Protein AF-A0A7S1Q6B2-F1 (afdb_monomer_lite)

Radius of gyration: 13.86 Å; chains: 1; bounding box: 34×28×32 Å

Foldseek 3Di:
DVQLVVLLVDDDDCSVVSPLVSLVVLQVCLLVQVPNQQCLLSLLVCLLPPPSNVSSLNSLLSNLVNHPPFQPSCLVGVLVSLVVQCPDPRVSSVVSSVVSVVSNLVRCVPPPVVSSVVSD

pLDDT: mean 94.63, std 4.12, range [68.19, 98.31]

Secondary structure (DSSP, 8-state):
-HHHHHHHH--STTHHHHHHHHHHHHHHTTT-HHHHGGGHHHHHTTTT-TTTHHHHHHHHHHHHHH-SSTTHHIIIIIHHHHHHHHT-SSHHHHHHHHHHHHHHHHHHHHH-HHHHHHH-

Sequence (120 aa):
MDEI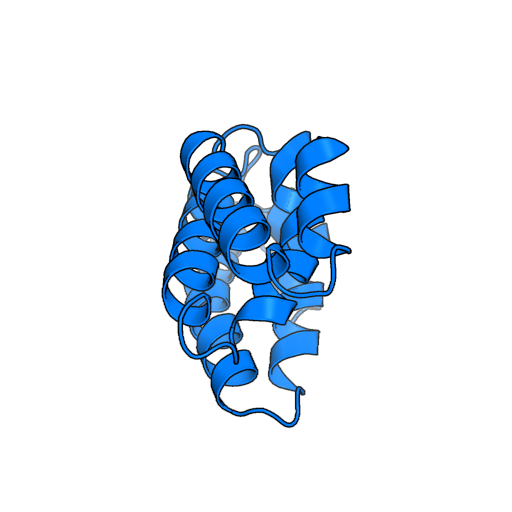DAAFAGSGKDAATAKFKAVEKLTKLAAATPFVLPRLEKLIGLFADSKLGAPAIKAACAIVDNVQPKGHGVAALAVPALLAGMEDKRWKVKAGCIEILVPCLKQMEDATPVQLAQCL

InterPro domains:
  IPR011989 Armadillo-like helical [G3DSA:1.25.10.10] (10-120)
  IPR016024 Armadillo-type fold [SSF48371] (18-116)

Organism: Alexandrium catenella (NCBI:txid2925)

Structure (mmCIF, N/CA/C/O backbone):
data_AF-A0A7S1Q6B2-F1
#
_entry.id   AF-A0A7S1Q6B2-F1
#
loop_
_atom_site.group_PDB
_atom_site.id
_atom_site.type_symbol
_atom_site.label_atom_id
_atom_site.label_alt_id
_atom_site.label_comp_id
_atom_site.label_asym_id
_atom_site.label_entity_id
_atom_site.label_seq_id
_atom_site.pdbx_PDB_ins_code
_atom_site.Cartn_x
_atom_site.Cartn_y
_atom_site.Cartn_z
_atom_site.occupancy
_atom_site.B_iso_or_equiv
_atom_site.auth_seq_id
_atom_site.auth_comp_id
_atom_site.auth_asym_id
_atom_site.auth_atom_id
_atom_site.pdbx_PDB_model_num
ATOM 1 N N . MET A 1 1 ? -4.792 15.793 -3.685 1.00 82.88 1 MET A N 1
ATOM 2 C CA . MET A 1 1 ? -4.418 14.670 -2.794 1.00 82.88 1 MET A CA 1
ATOM 3 C C . MET A 1 1 ? -4.377 15.107 -1.334 1.00 82.88 1 MET A C 1
ATOM 5 O O . MET A 1 1 ? -4.662 14.288 -0.473 1.00 82.88 1 MET A O 1
ATOM 9 N N . ASP A 1 2 ? -4.176 16.396 -1.069 1.00 86.69 2 ASP A N 1
ATOM 10 C CA . ASP A 1 2 ? -4.181 16.998 0.272 1.00 86.69 2 ASP A CA 1
ATOM 11 C C . ASP A 1 2 ? -5.442 16.695 1.093 1.00 86.69 2 ASP A C 1
ATOM 13 O O . ASP A 1 2 ? -5.342 16.412 2.278 1.00 86.69 2 ASP A O 1
ATOM 17 N N . GLU A 1 3 ? -6.623 16.642 0.467 1.00 89.19 3 GLU A N 1
ATOM 18 C CA . GLU A 1 3 ? -7.866 16.223 1.140 1.00 89.19 3 GLU A CA 1
ATOM 19 C C . GLU A 1 3 ? -7.800 14.792 1.695 1.00 89.19 3 GLU A C 1
ATOM 21 O O . GLU A 1 3 ? -8.289 14.519 2.789 1.00 89.19 3 GLU A O 1
ATOM 26 N N . ILE A 1 4 ? -7.211 13.866 0.929 1.00 90.12 4 ILE A N 1
ATOM 27 C CA . ILE A 1 4 ? -7.030 12.470 1.347 1.00 90.12 4 ILE A CA 1
ATOM 28 C C . ILE A 1 4 ? -6.048 12.450 2.512 1.00 90.12 4 ILE A C 1
ATOM 30 O O . ILE A 1 4 ? -6.320 11.845 3.545 1.00 90.12 4 ILE A O 1
ATOM 34 N N . ASP A 1 5 ? -4.933 13.161 2.372 1.00 92.00 5 ASP A N 1
ATOM 35 C CA . ASP A 1 5 ? -3.895 13.222 3.391 1.00 92.00 5 ASP A CA 1
ATOM 36 C C . ASP A 1 5 ? -4.421 13.832 4.705 1.00 92.00 5 ASP A C 1
ATOM 38 O O . ASP A 1 5 ? -4.162 13.281 5.778 1.00 92.00 5 ASP A O 1
ATOM 42 N N . ALA A 1 6 ? -5.242 14.880 4.619 1.00 93.00 6 ALA A N 1
ATOM 43 C CA . ALA A 1 6 ? -5.941 15.484 5.749 1.00 93.00 6 ALA A CA 1
ATOM 44 C C . ALA A 1 6 ? -6.958 14.523 6.385 1.00 93.00 6 ALA A C 1
ATOM 46 O O . ALA A 1 6 ? -7.026 14.426 7.609 1.00 93.00 6 ALA A O 1
ATOM 47 N N . ALA A 1 7 ? -7.710 13.759 5.585 1.00 94.06 7 ALA A N 1
ATOM 48 C CA . ALA A 1 7 ? -8.651 12.767 6.105 1.00 94.06 7 ALA A CA 1
ATOM 49 C C . ALA A 1 7 ? -7.947 11.666 6.919 1.00 94.06 7 ALA A C 1
ATOM 51 O O . ALA A 1 7 ? -8.441 11.273 7.977 1.00 94.06 7 ALA A O 1
ATOM 52 N N . PHE A 1 8 ? -6.777 11.194 6.472 1.00 92.56 8 PHE A N 1
ATOM 53 C CA . PHE A 1 8 ? -5.974 10.226 7.230 1.00 92.56 8 PHE A CA 1
ATOM 54 C C . PHE A 1 8 ? -5.408 10.811 8.532 1.00 92.56 8 PHE A C 1
ATOM 56 O O . PHE A 1 8 ? -5.369 10.098 9.538 1.00 92.56 8 PHE A O 1
ATOM 63 N N . ALA A 1 9 ? -5.020 12.090 8.532 1.00 92.19 9 ALA A N 1
ATOM 64 C CA . ALA A 1 9 ? -4.536 12.800 9.719 1.00 92.19 9 ALA A CA 1
ATOM 65 C C . ALA A 1 9 ? -5.658 13.187 10.704 1.00 92.19 9 ALA A C 1
ATOM 67 O O . ALA A 1 9 ? -5.394 13.427 11.882 1.00 92.19 9 ALA A O 1
ATOM 68 N N . GLY A 1 10 ? -6.906 13.236 10.234 1.00 89.38 10 GLY A N 1
ATOM 69 C CA . GLY A 1 10 ? -8.064 13.632 11.024 1.00 89.38 10 GLY A CA 1
ATOM 70 C C . GLY A 1 10 ? -8.318 12.739 12.242 1.00 89.38 10 GLY A C 1
ATOM 71 O O . GLY A 1 10 ? -8.157 11.511 12.208 1.00 89.38 10 GLY A O 1
ATOM 72 N N . SER A 1 11 ? -8.779 13.374 13.318 1.00 88.50 11 SER A N 1
ATOM 73 C CA . SER A 1 11 ? -9.198 12.753 14.575 1.00 88.50 11 SER A CA 1
ATOM 74 C C . SER A 1 11 ? -10.581 13.273 14.999 1.00 88.50 11 SER A C 1
ATOM 76 O O . SER A 1 11 ? -11.101 14.232 14.430 1.00 88.50 11 SER A O 1
ATOM 78 N N . GLY A 1 12 ? -11.220 12.605 15.964 1.00 87.69 12 GLY A N 1
ATOM 79 C CA . GLY A 1 12 ? -12.547 12.982 16.462 1.00 87.69 12 GLY A CA 1
ATOM 80 C C . GLY A 1 12 ? -13.712 12.225 15.815 1.00 87.69 12 GLY A C 1
ATOM 81 O O . GLY A 1 12 ? -13.529 11.200 15.157 1.00 87.69 12 GLY A O 1
ATOM 82 N N . LYS A 1 13 ? -14.934 12.720 16.053 1.00 84.69 13 LYS A N 1
ATOM 83 C CA . LYS A 1 13 ? -16.195 12.004 15.782 1.00 84.69 13 LYS A CA 1
ATOM 84 C C . LYS A 1 13 ? -16.389 11.638 14.304 1.00 84.69 13 LYS A C 1
ATOM 86 O O . LYS A 1 13 ? -16.867 10.546 14.012 1.00 84.69 13 LYS A O 1
ATOM 91 N N . ASP A 1 14 ? -15.956 12.506 13.392 1.00 90.38 14 ASP A N 1
ATOM 92 C CA . ASP A 1 14 ? -16.167 12.338 11.946 1.00 90.38 14 ASP A CA 1
ATOM 93 C C . ASP A 1 14 ? -14.969 11.711 11.212 1.00 90.38 14 ASP A C 1
ATOM 95 O O . ASP A 1 14 ? -15.034 11.445 10.007 1.00 90.38 14 ASP A O 1
ATOM 99 N N . ALA A 1 15 ? -13.878 11.417 11.929 1.00 91.56 15 ALA A N 1
ATOM 100 C CA . ALA A 1 15 ? -12.637 10.929 11.332 1.00 91.56 15 ALA A CA 1
ATOM 101 C C . ALA A 1 15 ? -12.804 9.571 10.635 1.00 91.56 15 ALA A C 1
ATOM 103 O O . ALA A 1 15 ? -12.247 9.357 9.561 1.00 91.56 15 ALA A O 1
ATOM 104 N N . ALA A 1 16 ? -13.596 8.659 11.206 1.00 91.06 16 ALA A N 1
ATOM 105 C CA . ALA A 1 16 ? -13.836 7.346 10.605 1.00 91.06 16 ALA A CA 1
ATOM 106 C C . ALA A 1 16 ? -14.538 7.463 9.240 1.00 91.06 16 ALA A C 1
ATOM 108 O O . ALA A 1 16 ? -14.132 6.821 8.272 1.00 91.06 16 ALA A O 1
ATOM 109 N N . THR A 1 17 ? -15.545 8.333 9.141 1.00 94.38 17 THR A N 1
ATOM 110 C CA . THR A 1 17 ? -16.279 8.595 7.896 1.00 94.38 17 THR A CA 1
ATOM 111 C C . THR A 1 17 ? -15.386 9.266 6.853 1.00 94.38 17 THR A C 1
ATOM 113 O O . THR A 1 17 ? -15.430 8.902 5.677 1.00 94.38 17 THR A O 1
ATOM 116 N N . ALA A 1 18 ? -14.549 10.222 7.267 1.00 95.75 18 ALA A N 1
ATOM 117 C CA . ALA A 1 18 ? -13.594 10.875 6.374 1.00 95.75 18 ALA A CA 1
ATOM 118 C C . ALA A 1 18 ? -12.566 9.877 5.815 1.00 95.75 18 ALA A C 1
ATOM 120 O O .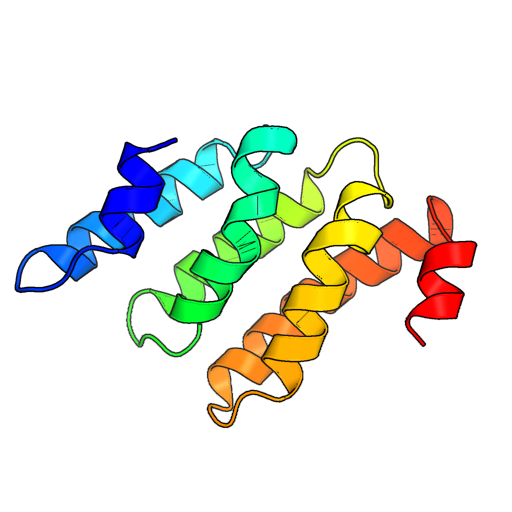 ALA A 1 18 ? -12.347 9.834 4.603 1.00 95.75 18 ALA A O 1
ATOM 121 N N . LYS A 1 19 ? -11.999 9.017 6.673 1.00 96.56 19 LYS A N 1
ATOM 122 C CA . LYS A 1 19 ? -11.065 7.953 6.271 1.00 96.56 19 LYS A CA 1
ATOM 123 C C . LYS A 1 19 ? -11.719 6.945 5.334 1.00 96.56 19 LYS A C 1
ATOM 125 O O . LYS A 1 19 ? -11.110 6.584 4.335 1.00 96.56 19 LYS A O 1
ATOM 130 N N . PHE A 1 20 ? -12.965 6.550 5.592 1.00 96.44 20 PHE A N 1
ATOM 131 C CA . PHE A 1 20 ? -13.711 5.670 4.691 1.00 96.44 20 PHE A CA 1
ATOM 132 C C . PHE A 1 20 ? -13.820 6.264 3.279 1.00 96.44 20 PHE A C 1
ATOM 134 O O . PHE A 1 20 ? -13.407 5.632 2.308 1.00 96.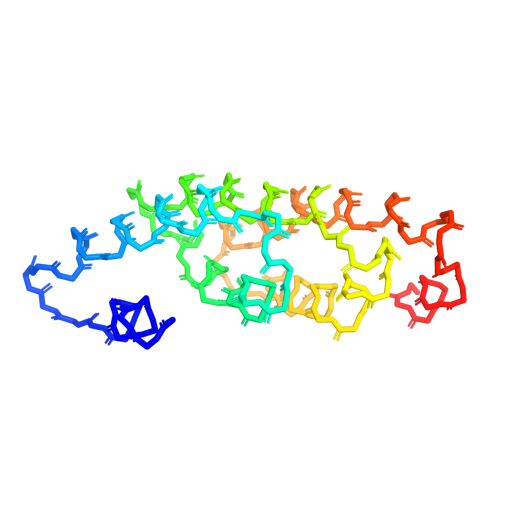44 20 PHE A O 1
ATOM 141 N N . LYS A 1 21 ? -14.275 7.521 3.163 1.00 96.81 21 LYS A N 1
ATOM 142 C CA . LYS A 1 21 ? -14.375 8.222 1.870 1.00 96.81 21 LYS A CA 1
ATOM 143 C C . LYS A 1 21 ? -13.017 8.358 1.177 1.00 96.81 21 LYS A C 1
ATOM 145 O O . LYS A 1 21 ? -12.926 8.238 -0.044 1.00 96.81 21 LYS A O 1
ATOM 150 N N . ALA A 1 22 ? -11.958 8.606 1.947 1.00 97.19 22 ALA A N 1
ATOM 151 C CA . ALA A 1 22 ? -10.596 8.686 1.433 1.00 97.19 22 ALA A CA 1
ATOM 152 C C . ALA A 1 22 ? -10.117 7.338 0.864 1.00 97.19 22 ALA A C 1
ATOM 154 O O . ALA A 1 22 ? -9.576 7.309 -0.241 1.00 97.19 22 ALA A O 1
ATOM 155 N N . VAL A 1 23 ? -10.379 6.227 1.561 1.00 97.81 23 VAL A N 1
ATOM 156 C CA . VAL A 1 23 ? -10.081 4.862 1.091 1.00 97.81 23 VAL A CA 1
ATOM 157 C C . VAL A 1 23 ? -10.855 4.536 -0.191 1.00 97.81 23 VAL A C 1
ATOM 159 O O . VAL A 1 23 ? -10.271 4.037 -1.155 1.00 97.81 23 VAL A O 1
ATOM 162 N N . GLU A 1 24 ? -12.144 4.879 -0.266 1.00 97.44 24 GLU A N 1
ATOM 163 C CA . GLU A 1 24 ? -12.933 4.698 -1.493 1.00 97.44 24 GLU A CA 1
ATOM 164 C C . GLU A 1 24 ? -12.375 5.514 -2.666 1.00 97.44 24 GLU A C 1
ATOM 166 O O . GLU A 1 24 ? -12.280 5.013 -3.789 1.00 97.44 24 GLU A O 1
ATOM 171 N N . LYS A 1 25 ? -11.976 6.767 -2.418 1.00 97.19 25 LYS A N 1
ATOM 172 C CA . LYS A 1 25 ? -11.375 7.643 -3.435 1.00 97.19 25 LYS A CA 1
ATOM 173 C C . LYS A 1 25 ? -10.036 7.087 -3.924 1.00 97.19 25 LYS A C 1
ATOM 175 O O . LYS A 1 25 ? -9.819 7.056 -5.132 1.00 97.19 25 LYS A O 1
ATOM 180 N N . LEU A 1 26 ? -9.180 6.597 -3.022 1.00 96.94 26 LEU A N 1
ATOM 181 C CA . LEU A 1 26 ? -7.927 5.921 -3.384 1.00 96.94 26 LEU A CA 1
ATOM 182 C C . LEU A 1 26 ? -8.179 4.679 -4.241 1.00 96.94 26 LEU A C 1
ATOM 184 O O . LEU A 1 26 ? -7.518 4.505 -5.257 1.00 96.94 26 LEU A O 1
ATOM 188 N N . THR A 1 27 ? -9.179 3.870 -3.887 1.00 97.19 27 THR A N 1
ATOM 189 C CA . THR A 1 27 ? -9.548 2.672 -4.660 1.00 97.19 27 THR A CA 1
ATOM 190 C C . THR A 1 27 ? -9.975 3.034 -6.085 1.00 97.19 27 THR A C 1
ATOM 192 O O . THR A 1 27 ? -9.515 2.423 -7.044 1.00 97.19 27 THR A O 1
ATOM 195 N N . LYS A 1 28 ? -10.820 4.062 -6.252 1.00 97.25 28 LYS A N 1
ATOM 196 C CA . LYS A 1 28 ? -11.267 4.529 -7.581 1.00 97.25 28 LYS A CA 1
ATOM 197 C C . LYS A 1 28 ? -10.126 5.092 -8.430 1.00 97.25 28 LYS A C 1
ATOM 199 O O . LYS A 1 28 ? -10.201 5.057 -9.652 1.00 97.25 28 LYS A O 1
ATOM 204 N N . LEU A 1 29 ? -9.090 5.621 -7.784 1.00 96.62 29 LEU A N 1
ATOM 205 C CA . LEU A 1 29 ? -7.922 6.219 -8.426 1.00 96.62 29 LEU A CA 1
ATOM 206 C C . LEU A 1 29 ? -6.713 5.276 -8.443 1.00 96.62 29 LEU A C 1
ATOM 208 O O . LEU A 1 29 ? -5.601 5.746 -8.661 1.00 96.62 29 LEU A O 1
ATOM 212 N N . ALA A 1 30 ? -6.900 3.971 -8.229 1.00 96.44 30 ALA A N 1
ATOM 213 C CA . ALA A 1 30 ? -5.808 3.017 -8.031 1.00 96.44 30 ALA A CA 1
ATOM 214 C C . ALA A 1 30 ? -4.744 3.021 -9.148 1.00 96.44 30 ALA A C 1
ATOM 216 O O . ALA A 1 30 ? -3.568 2.812 -8.872 1.00 96.44 30 ALA A O 1
ATOM 217 N N . ALA A 1 31 ? -5.130 3.328 -10.391 1.00 95.50 31 ALA A N 1
ATOM 218 C CA . ALA A 1 31 ? -4.210 3.421 -11.527 1.00 95.50 31 ALA A CA 1
ATOM 219 C C . ALA A 1 31 ? -3.387 4.721 -11.589 1.00 95.50 31 ALA A C 1
ATOM 221 O O . ALA A 1 31 ? -2.418 4.810 -12.343 1.00 95.50 31 ALA A O 1
ATOM 222 N N . ALA A 1 32 ? -3.718 5.733 -10.783 1.00 96.12 32 ALA A N 1
ATOM 223 C CA . ALA A 1 32 ? -2.993 6.998 -10.709 1.00 96.12 32 ALA A CA 1
ATOM 224 C C . ALA A 1 32 ? -1.717 6.861 -9.852 1.00 96.12 32 ALA A C 1
ATOM 226 O O . ALA A 1 32 ? -1.538 7.568 -8.856 1.00 96.12 32 ALA A O 1
ATOM 227 N N . THR A 1 33 ? -0.836 5.937 -10.256 1.00 94.94 33 THR A N 1
ATOM 228 C CA . THR A 1 33 ? 0.376 5.479 -9.550 1.00 94.94 33 THR A CA 1
ATOM 229 C C . THR A 1 33 ? 1.125 6.574 -8.781 1.00 94.94 33 THR A C 1
ATOM 231 O O . THR A 1 33 ? 1.251 6.428 -7.564 1.00 94.94 33 THR A O 1
ATOM 234 N N . PRO A 1 34 ? 1.580 7.686 -9.404 1.00 93.69 34 PRO A N 1
ATOM 235 C CA . PRO A 1 34 ? 2.392 8.687 -8.701 1.00 93.69 34 PRO A CA 1
ATOM 236 C C . PRO A 1 34 ? 1.658 9.346 -7.526 1.00 93.69 34 PRO A C 1
ATOM 238 O O . PRO A 1 34 ? 2.284 9.840 -6.591 1.00 93.69 34 PRO A O 1
ATOM 241 N N . PHE A 1 35 ? 0.327 9.342 -7.545 1.00 94.12 35 PHE A N 1
ATOM 242 C CA . PHE A 1 35 ? -0.481 9.971 -6.515 1.00 94.12 35 PHE A CA 1
ATOM 243 C C . PHE A 1 35 ? -0.964 8.984 -5.457 1.00 94.12 35 PHE A C 1
ATOM 245 O O . PHE A 1 35 ? -1.089 9.372 -4.299 1.00 94.12 35 PHE A O 1
ATOM 252 N N . VAL A 1 36 ? -1.232 7.730 -5.813 1.00 96.12 36 VAL A N 1
ATOM 253 C CA . VAL A 1 36 ? -1.819 6.747 -4.887 1.00 96.12 36 VAL A CA 1
ATOM 254 C C . VAL A 1 36 ? -0.788 5.862 -4.195 1.00 96.12 36 VAL A C 1
ATOM 256 O O . VAL A 1 36 ? -0.940 5.592 -3.006 1.00 96.12 36 VAL A O 1
ATOM 259 N N . LEU A 1 37 ? 0.294 5.483 -4.878 1.00 96.25 37 LEU A N 1
ATOM 260 C CA . LEU A 1 37 ? 1.308 4.581 -4.331 1.00 96.25 37 LEU A CA 1
ATOM 261 C C . LEU A 1 37 ? 1.998 5.132 -3.064 1.00 96.25 37 LEU A C 1
ATOM 263 O O . LEU A 1 37 ? 2.085 4.390 -2.087 1.00 96.25 37 LEU A O 1
ATOM 267 N N . PRO A 1 38 ? 2.373 6.428 -2.975 1.00 95.38 38 PRO A N 1
ATOM 268 C CA . PRO A 1 38 ? 2.945 6.985 -1.743 1.00 95.38 38 PRO A CA 1
ATOM 269 C C . PRO A 1 38 ? 1.992 6.988 -0.535 1.00 95.38 38 PRO A C 1
ATOM 271 O O . PRO A 1 38 ? 2.422 7.241 0.585 1.00 95.38 38 PRO A O 1
ATOM 274 N N . ARG A 1 39 ? 0.685 6.748 -0.729 1.00 95.94 39 ARG A N 1
ATOM 275 C CA . ARG A 1 39 ? -0.292 6.653 0.372 1.00 95.94 39 ARG A CA 1
ATOM 276 C C . ARG A 1 39 ? -0.449 5.230 0.913 1.00 95.94 39 ARG A C 1
ATOM 278 O O . ARG A 1 39 ? -1.243 5.038 1.833 1.00 95.94 39 ARG A O 1
ATOM 285 N N . LEU A 1 40 ? 0.302 4.250 0.403 1.00 96.69 40 LEU A N 1
ATOM 286 C CA . LEU A 1 40 ? 0.224 2.867 0.875 1.00 96.69 40 LEU A CA 1
ATOM 287 C C . LEU A 1 40 ? 0.478 2.754 2.387 1.00 96.69 40 LEU A C 1
ATOM 289 O O . LEU A 1 40 ? -0.298 2.106 3.080 1.00 96.69 40 LEU A O 1
ATOM 293 N N . GLU A 1 41 ? 1.474 3.458 2.927 1.00 95.81 41 GLU A N 1
ATOM 294 C CA . GLU A 1 41 ? 1.755 3.473 4.374 1.00 95.81 41 GLU A CA 1
ATOM 295 C C . GLU A 1 41 ? 0.558 3.948 5.211 1.00 95.81 41 GLU A C 1
ATOM 297 O O . GLU A 1 41 ? 0.271 3.413 6.284 1.00 95.81 41 GLU A O 1
ATOM 302 N N . LYS A 1 42 ? -0.206 4.918 4.695 1.00 96.06 42 LYS A N 1
ATOM 303 C CA . LYS A 1 42 ? -1.414 5.420 5.365 1.00 96.06 42 LYS A CA 1
ATOM 304 C C . LYS A 1 42 ? -2.521 4.368 5.382 1.00 96.06 42 LYS A C 1
ATOM 306 O O . LYS A 1 42 ? -3.249 4.279 6.369 1.00 96.06 42 LYS A O 1
ATOM 311 N N . LEU A 1 43 ? -2.632 3.565 4.320 1.00 97.81 43 LEU A N 1
ATOM 312 C CA . LEU A 1 43 ? -3.548 2.423 4.268 1.00 97.81 43 LEU A CA 1
ATOM 313 C C . LEU A 1 43 ? -3.125 1.331 5.253 1.00 97.81 43 LEU A C 1
ATOM 315 O O . LEU A 1 43 ? -3.977 0.860 6.004 1.00 97.81 43 LEU A O 1
ATOM 319 N N . ILE A 1 44 ? -1.829 1.003 5.319 1.00 97.81 44 ILE A N 1
ATOM 320 C CA . ILE A 1 44 ? -1.274 0.027 6.275 1.00 97.81 44 ILE A CA 1
ATOM 321 C C . ILE A 1 44 ? -1.649 0.406 7.713 1.00 97.81 44 ILE A C 1
ATOM 323 O O . ILE A 1 44 ? -2.100 -0.439 8.490 1.00 97.81 44 ILE A O 1
ATOM 327 N N . GLY A 1 45 ? -1.572 1.697 8.054 1.00 96.25 45 GLY A N 1
ATOM 328 C CA . GLY A 1 45 ? -1.989 2.212 9.360 1.00 96.25 45 GLY A CA 1
ATOM 329 C C . GLY A 1 45 ? -3.444 1.897 9.746 1.00 96.25 45 GLY A C 1
ATOM 330 O O . GLY A 1 45 ? -3.761 1.866 10.938 1.00 96.25 45 GLY A O 1
ATOM 331 N N . LEU A 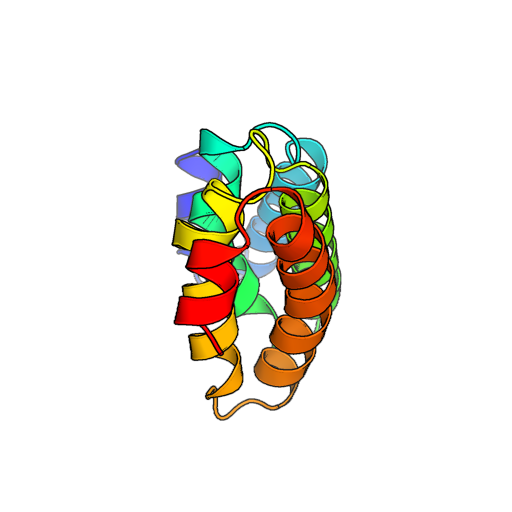1 46 ? -4.320 1.621 8.771 1.00 97.00 46 LEU A N 1
ATOM 332 C CA . LEU A 1 46 ? -5.725 1.266 8.985 1.00 97.00 46 LEU A CA 1
ATOM 333 C C . LEU A 1 46 ? -5.994 -0.242 9.049 1.00 97.00 46 LEU A C 1
ATOM 335 O O . LEU A 1 46 ? -7.106 -0.619 9.401 1.00 97.00 46 LEU A O 1
ATOM 339 N N . PHE A 1 47 ? -5.035 -1.124 8.758 1.00 97.88 47 PHE A N 1
ATOM 340 C CA . PHE A 1 47 ? -5.307 -2.570 8.649 1.00 97.88 47 PHE A CA 1
ATOM 341 C C . PHE A 1 47 ? -5.803 -3.209 9.952 1.00 97.88 47 PHE A C 1
ATOM 343 O O . PHE A 1 47 ? -6.566 -4.173 9.931 1.00 97.88 47 PHE A O 1
ATOM 350 N N . ALA A 1 48 ? -5.418 -2.653 11.103 1.00 97.00 48 ALA A N 1
ATOM 351 C CA . ALA A 1 48 ? -5.924 -3.100 12.400 1.00 97.00 48 ALA A CA 1
ATOM 352 C C . ALA A 1 48 ? -7.323 -2.568 12.751 1.00 97.00 48 ALA A C 1
ATOM 354 O O . ALA A 1 48 ? -7.929 -3.060 13.708 1.00 97.00 48 ALA A O 1
ATOM 355 N N . ASP A 1 49 ? -7.832 -1.579 12.015 1.00 95.88 49 ASP A N 1
ATOM 356 C CA . ASP A 1 49 ? -9.135 -0.978 12.273 1.00 95.88 49 ASP A CA 1
ATOM 357 C C . ASP A 1 49 ? -10.262 -1.980 11.990 1.00 95.88 49 ASP A C 1
ATOM 359 O O . ASP A 1 49 ? -10.264 -2.691 10.983 1.00 95.88 49 ASP A O 1
ATOM 363 N N . SER A 1 50 ? -11.243 -2.049 12.890 1.00 93.31 50 SER A N 1
ATOM 364 C CA . SER A 1 50 ? -12.331 -3.026 12.806 1.00 93.31 50 SER A CA 1
ATOM 365 C C . SER A 1 50 ? -13.309 -2.770 11.660 1.00 93.31 50 SER A C 1
ATOM 367 O O . SER A 1 50 ? -13.976 -3.709 11.232 1.00 93.31 50 SER A O 1
ATOM 369 N N . LYS A 1 51 ? -13.406 -1.534 11.159 1.00 93.44 51 LYS A N 1
ATOM 370 C CA . LYS A 1 51 ? -14.323 -1.142 10.077 1.00 93.44 51 LYS A CA 1
ATOM 371 C C . LYS A 1 51 ? -13.582 -0.797 8.790 1.00 93.44 51 LYS A C 1
ATOM 373 O O . LYS A 1 51 ? -14.097 -1.046 7.705 1.00 93.44 51 LYS A O 1
ATOM 378 N N . LEU A 1 52 ? -12.390 -0.218 8.911 1.00 96.25 52 LEU A N 1
ATOM 379 C CA . LEU A 1 52 ? -11.594 0.274 7.790 1.00 96.25 52 LEU A CA 1
ATOM 380 C C . LEU A 1 52 ? -10.521 -0.709 7.325 1.00 96.25 52 LEU A C 1
ATOM 382 O O . LEU A 1 52 ? -10.037 -0.542 6.210 1.00 96.25 52 LEU A O 1
ATOM 386 N N . GLY A 1 53 ? -10.184 -1.739 8.110 1.00 97.00 53 GLY A N 1
ATOM 387 C CA . GLY A 1 53 ? -9.105 -2.671 7.777 1.00 97.00 53 GLY A CA 1
ATOM 388 C C . GLY A 1 53 ? -9.300 -3.364 6.430 1.00 97.00 53 GLY A C 1
ATOM 389 O O . GLY A 1 53 ? -8.487 -3.188 5.526 1.00 97.00 53 GLY A O 1
ATOM 390 N N . ALA A 1 54 ? -10.410 -4.084 6.250 1.00 97.06 54 ALA A N 1
ATOM 391 C CA . ALA A 1 54 ? -10.691 -4.778 4.990 1.00 97.06 54 ALA A CA 1
ATOM 392 C C . ALA A 1 54 ? -10.827 -3.823 3.779 1.00 97.06 54 ALA A C 1
ATOM 394 O O . ALA A 1 54 ? -10.213 -4.096 2.746 1.00 97.06 54 ALA A O 1
ATOM 395 N N . PRO A 1 55 ? -11.545 -2.680 3.871 1.00 98.00 55 PRO A N 1
ATOM 396 C CA . PRO A 1 55 ? -11.538 -1.675 2.807 1.00 98.00 55 PRO A CA 1
ATOM 397 C C . PRO A 1 55 ? -10.139 -1.149 2.459 1.00 98.00 55 PRO A C 1
ATOM 399 O O . PRO A 1 55 ? -9.832 -0.978 1.281 1.00 98.00 55 PRO A O 1
ATOM 402 N N . ALA A 1 56 ? -9.286 -0.904 3.458 1.00 98.12 56 ALA A N 1
ATOM 403 C CA . ALA A 1 56 ? -7.940 -0.385 3.245 1.00 98.12 56 ALA A CA 1
ATOM 404 C C . ALA A 1 56 ? -7.022 -1.413 2.570 1.00 98.12 56 ALA A C 1
ATOM 406 O O . ALA A 1 56 ? -6.289 -1.043 1.654 1.00 98.12 56 ALA A O 1
ATOM 407 N N . ILE A 1 57 ? -7.101 -2.690 2.963 1.00 98.19 57 ILE A N 1
ATOM 408 C CA . ILE A 1 57 ? -6.363 -3.784 2.310 1.00 98.19 57 ILE A CA 1
ATOM 409 C C . ILE A 1 57 ? -6.802 -3.905 0.849 1.00 98.19 57 ILE A C 1
ATOM 411 O O . ILE A 1 57 ? -5.968 -3.894 -0.051 1.00 98.19 57 ILE A O 1
ATOM 415 N N . LYS A 1 58 ? -8.115 -3.896 0.583 1.00 97.69 58 LYS A N 1
ATOM 416 C CA . LYS A 1 58 ? -8.645 -3.941 -0.787 1.00 97.69 58 LYS A CA 1
ATOM 417 C C . LYS A 1 58 ? -8.158 -2.766 -1.643 1.00 97.69 58 LYS A C 1
ATOM 419 O O . LYS A 1 58 ? -7.805 -2.962 -2.805 1.00 97.69 58 LYS A O 1
ATOM 424 N N . ALA A 1 59 ? -8.130 -1.556 -1.082 1.00 98.06 59 ALA A N 1
ATOM 425 C CA . ALA A 1 59 ? -7.598 -0.378 -1.764 1.00 98.06 59 ALA A CA 1
ATOM 426 C C . ALA A 1 59 ? -6.100 -0.528 -2.069 1.00 98.06 59 ALA A C 1
ATOM 428 O O . ALA A 1 59 ? -5.661 -0.200 -3.168 1.00 98.06 59 ALA A O 1
ATOM 429 N N . ALA A 1 60 ? -5.326 -1.048 -1.115 1.00 98.12 60 ALA A N 1
ATOM 430 C CA . ALA A 1 60 ? -3.898 -1.284 -1.268 1.00 98.12 60 ALA A CA 1
ATOM 431 C C . ALA A 1 60 ? -3.590 -2.327 -2.355 1.00 98.12 60 ALA A C 1
ATOM 433 O O . ALA A 1 60 ? -2.750 -2.059 -3.214 1.00 98.12 60 ALA A O 1
ATOM 434 N N . CYS A 1 61 ? -4.312 -3.454 -2.385 1.00 97.44 61 CYS A N 1
ATOM 435 C CA . CYS A 1 61 ? -4.202 -4.447 -3.458 1.00 97.44 61 CYS A CA 1
ATOM 436 C C . CYS A 1 61 ? -4.505 -3.818 -4.823 1.00 97.44 61 CYS A C 1
ATOM 438 O O . CYS A 1 61 ? -3.697 -3.922 -5.741 1.00 97.44 61 CYS A O 1
ATOM 440 N N . ALA A 1 62 ? -5.610 -3.069 -4.935 1.00 97.50 62 ALA A N 1
ATOM 441 C CA . ALA A 1 62 ? -5.971 -2.398 -6.182 1.00 97.50 62 ALA A CA 1
ATOM 442 C C . ALA A 1 62 ? -4.874 -1.433 -6.662 1.00 97.50 62 ALA A C 1
ATOM 444 O O . ALA A 1 62 ? -4.587 -1.385 -7.858 1.00 97.50 62 ALA A O 1
ATOM 445 N N . ILE A 1 63 ? -4.254 -0.676 -5.748 1.00 97.62 63 ILE A N 1
ATOM 446 C CA . ILE A 1 63 ? -3.131 0.213 -6.068 1.00 97.62 63 ILE A CA 1
ATOM 447 C C . ILE A 1 63 ? -1.959 -0.596 -6.626 1.00 97.62 63 ILE A C 1
ATOM 449 O O . ILE A 1 63 ? -1.512 -0.302 -7.731 1.00 97.62 63 ILE A O 1
ATOM 453 N N . VAL A 1 64 ? -1.494 -1.624 -5.906 1.00 97.06 64 VAL A N 1
ATOM 454 C CA . VAL A 1 64 ? -0.353 -2.470 -6.309 1.00 97.06 64 VAL A CA 1
ATOM 455 C C . VAL A 1 64 ? -0.588 -3.131 -7.670 1.00 97.06 64 VAL A C 1
ATOM 457 O O . VAL A 1 64 ? 0.283 -3.085 -8.545 1.00 97.06 64 VAL A O 1
ATOM 460 N N . ASP A 1 65 ? -1.788 -3.667 -7.891 1.00 95.88 65 ASP A N 1
ATOM 461 C CA . ASP A 1 65 ? -2.169 -4.321 -9.145 1.00 95.88 65 ASP A CA 1
ATOM 462 C C . ASP A 1 65 ? -2.143 -3.358 -10.340 1.00 95.88 65 ASP A C 1
ATOM 464 O O . ASP A 1 65 ? -1.868 -3.773 -11.469 1.00 95.88 65 ASP A O 1
ATOM 468 N N . ASN A 1 66 ? -2.370 -2.062 -10.111 1.00 96.19 66 ASN A N 1
ATOM 469 C CA . ASN A 1 66 ? -2.404 -1.038 -11.155 1.00 96.19 66 ASN A CA 1
ATOM 470 C C . ASN A 1 66 ? -1.135 -0.172 -11.237 1.00 96.19 66 ASN A C 1
ATOM 472 O O . ASN A 1 66 ? -1.096 0.743 -12.062 1.00 96.19 66 ASN A O 1
ATOM 476 N N . VAL A 1 67 ? -0.090 -0.460 -10.448 1.00 95.94 67 VAL A N 1
ATOM 477 C CA . VAL A 1 67 ? 1.180 0.286 -10.513 1.00 95.94 67 VAL A CA 1
ATOM 478 C C . VAL A 1 67 ? 1.764 0.255 -11.928 1.00 95.94 67 VAL A C 1
ATOM 480 O O . VAL A 1 67 ? 1.856 -0.803 -12.559 1.00 95.94 67 VAL A O 1
ATOM 483 N N . GLN A 1 68 ? 2.179 1.431 -12.405 1.00 94.06 68 GLN A N 1
ATOM 484 C CA . GLN A 1 68 ? 2.885 1.640 -13.667 1.00 94.06 68 GLN A CA 1
ATOM 485 C C . GLN A 1 68 ? 4.050 2.637 -13.495 1.00 94.06 68 GLN A C 1
ATOM 487 O O . GLN A 1 68 ? 3.838 3.708 -12.920 1.00 94.06 68 GLN A O 1
ATOM 492 N N . PRO A 1 69 ? 5.255 2.341 -14.021 1.00 93.69 69 PRO A N 1
ATOM 493 C CA . PRO A 1 69 ? 5.648 1.066 -14.627 1.00 93.69 69 PRO A CA 1
ATOM 494 C C . PRO A 1 69 ? 5.677 -0.067 -13.590 1.00 93.69 69 PRO A C 1
ATOM 496 O O . PRO A 1 69 ? 5.917 0.167 -12.403 1.00 93.69 69 PRO A O 1
ATOM 499 N N . LYS A 1 70 ? 5.429 -1.299 -14.047 1.00 94.38 70 LYS A N 1
ATOM 500 C CA . LYS A 1 70 ? 5.453 -2.503 -13.203 1.00 94.38 70 LYS A CA 1
ATOM 501 C C . LYS A 1 70 ? 6.811 -2.657 -12.494 1.00 94.38 70 LYS A C 1
ATOM 503 O O . LYS A 1 70 ? 7.864 -2.317 -13.039 1.00 94.38 70 LYS A O 1
ATOM 508 N N . GLY 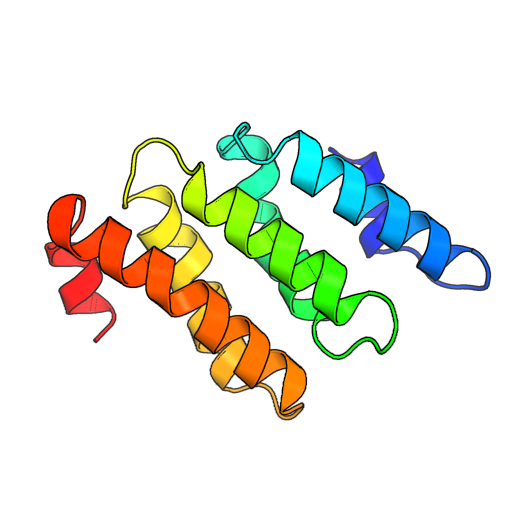A 1 71 ? 6.778 -3.155 -11.263 1.00 93.00 71 GLY A N 1
ATOM 509 C CA . GLY A 1 71 ? 7.940 -3.545 -10.463 1.00 93.00 71 GLY A CA 1
ATOM 510 C C . GLY A 1 71 ? 8.620 -2.368 -9.774 1.00 93.00 71 GLY A C 1
ATOM 511 O O . GLY A 1 71 ? 8.734 -2.361 -8.558 1.00 93.00 71 GLY A O 1
ATOM 512 N N . HIS A 1 72 ? 8.996 -1.324 -10.513 1.00 92.31 72 HIS A N 1
ATOM 513 C CA . HIS A 1 72 ? 9.851 -0.244 -10.002 1.00 92.31 72 HIS A CA 1
ATOM 514 C C . HIS A 1 72 ? 9.235 0.523 -8.827 1.00 92.31 72 HIS A C 1
ATOM 516 O O . HIS A 1 72 ? 9.867 0.674 -7.783 1.00 92.31 72 HIS A O 1
ATOM 522 N N . GLY A 1 73 ? 7.990 0.989 -8.975 1.00 93.50 73 GLY A N 1
ATOM 523 C CA . GLY A 1 73 ? 7.300 1.696 -7.892 1.00 93.50 73 GLY A CA 1
ATOM 524 C C . GLY A 1 73 ? 7.058 0.787 -6.686 1.00 93.50 73 GLY A C 1
ATOM 525 O O . GLY A 1 73 ? 7.224 1.206 -5.541 1.00 93.50 73 GLY A O 1
ATOM 526 N N . VAL A 1 74 ? 6.709 -0.474 -6.942 1.00 95.69 74 VAL A N 1
ATOM 527 C CA . VAL A 1 74 ? 6.484 -1.472 -5.896 1.00 95.69 74 VAL A CA 1
ATOM 528 C C . VAL A 1 74 ? 7.768 -1.757 -5.117 1.00 95.69 74 VAL A C 1
ATOM 530 O O . VAL A 1 74 ? 7.751 -1.690 -3.892 1.00 95.69 74 VAL A O 1
ATOM 533 N N . ALA A 1 75 ? 8.880 -1.999 -5.807 1.00 95.38 75 ALA A N 1
ATOM 534 C CA . ALA A 1 75 ? 10.180 -2.262 -5.206 1.00 95.38 75 ALA A CA 1
ATOM 535 C C . ALA A 1 75 ? 10.667 -1.086 -4.350 1.00 95.38 75 ALA A C 1
ATOM 537 O O . ALA A 1 75 ? 11.164 -1.285 -3.247 1.00 95.38 75 ALA A O 1
ATOM 538 N N . ALA A 1 76 ? 10.499 0.144 -4.843 1.00 94.00 76 ALA A N 1
ATOM 539 C CA . ALA A 1 76 ? 11.008 1.335 -4.171 1.00 94.00 76 ALA A CA 1
ATOM 540 C C . ALA A 1 76 ? 10.139 1.803 -2.992 1.00 94.00 76 ALA A C 1
ATOM 542 O O . ALA A 1 76 ? 10.670 2.367 -2.039 1.00 94.00 76 ALA A O 1
ATOM 543 N N . LEU A 1 77 ? 8.814 1.621 -3.064 1.00 95.38 77 LEU A N 1
ATOM 544 C CA . LEU A 1 77 ? 7.875 2.198 -2.092 1.00 95.38 77 LEU A CA 1
ATOM 545 C C . LEU A 1 77 ? 7.027 1.149 -1.374 1.00 95.38 77 LEU A C 1
ATOM 547 O O . LEU A 1 77 ? 6.872 1.219 -0.157 1.00 95.38 77 LEU A O 1
ATOM 551 N N . ALA A 1 78 ? 6.453 0.190 -2.104 1.00 96.25 78 ALA A N 1
ATOM 552 C CA . ALA A 1 78 ? 5.495 -0.736 -1.511 1.00 96.25 78 ALA A CA 1
ATOM 553 C C . ALA A 1 78 ? 6.170 -1.809 -0.656 1.00 96.25 78 ALA A C 1
ATOM 555 O O . ALA A 1 78 ? 5.798 -1.982 0.500 1.00 96.25 78 ALA A O 1
ATOM 556 N N . VAL A 1 79 ? 7.165 -2.514 -1.197 1.00 96.31 79 VAL A N 1
ATOM 557 C CA . VAL A 1 79 ? 7.830 -3.617 -0.488 1.00 96.31 79 VAL A CA 1
ATOM 558 C C . VAL A 1 79 ? 8.465 -3.161 0.829 1.00 96.31 79 VAL A C 1
ATOM 560 O O . VAL A 1 79 ? 8.154 -3.784 1.843 1.00 96.31 79 VAL A O 1
ATOM 563 N N . PRO A 1 80 ? 9.241 -2.060 0.893 1.00 94.94 80 PRO A N 1
ATOM 564 C CA . PRO A 1 80 ? 9.806 -1.597 2.161 1.00 94.94 80 PRO A CA 1
ATOM 565 C C . PRO A 1 80 ? 8.736 -1.306 3.224 1.00 94.94 80 PRO A C 1
ATOM 567 O O . PRO A 1 80 ? 8.863 -1.740 4.369 1.00 94.94 80 PRO A O 1
ATOM 570 N N . ALA A 1 81 ? 7.645 -0.635 2.839 1.00 96.69 81 ALA A N 1
ATOM 571 C CA . ALA A 1 81 ? 6.537 -0.327 3.741 1.00 96.69 81 ALA A CA 1
ATOM 572 C C . ALA A 1 81 ? 5.811 -1.592 4.236 1.00 96.69 81 ALA A C 1
ATOM 574 O O . ALA A 1 81 ? 5.446 -1.692 5.410 1.00 96.69 81 ALA A O 1
ATOM 575 N N . LEU A 1 82 ? 5.612 -2.574 3.353 1.00 97.25 82 LEU A N 1
ATOM 576 C CA . LEU A 1 82 ? 4.960 -3.841 3.687 1.00 97.25 82 LEU A CA 1
ATOM 577 C C . LEU A 1 82 ? 5.823 -4.683 4.631 1.00 97.25 82 LEU A C 1
ATOM 579 O O . LEU A 1 82 ? 5.298 -5.173 5.630 1.00 97.25 82 LEU A O 1
ATOM 583 N N . LEU A 1 83 ? 7.131 -4.790 4.366 1.00 95.69 83 LEU A N 1
ATOM 584 C CA . LEU A 1 83 ? 8.083 -5.479 5.243 1.00 95.69 83 LEU A CA 1
ATOM 585 C C . LEU A 1 83 ? 8.128 -4.828 6.631 1.00 95.69 83 LEU A C 1
ATOM 587 O O . LEU A 1 83 ? 8.039 -5.524 7.638 1.00 95.69 83 LEU A O 1
ATOM 591 N N . ALA A 1 84 ? 8.151 -3.494 6.712 1.00 95.50 84 ALA A N 1
ATOM 592 C CA . ALA A 1 84 ? 8.051 -2.797 7.994 1.00 95.50 84 ALA A CA 1
ATOM 593 C C . ALA A 1 84 ? 6.734 -3.114 8.732 1.00 95.50 84 ALA A C 1
ATOM 595 O O . ALA A 1 84 ? 6.728 -3.343 9.942 1.00 95.50 84 ALA A O 1
ATOM 596 N N . GLY A 1 85 ? 5.607 -3.181 8.015 1.00 96.69 85 GLY A N 1
ATOM 597 C CA . GLY A 1 85 ? 4.314 -3.547 8.599 1.00 96.69 85 GLY A CA 1
ATOM 598 C C . GLY A 1 85 ? 4.210 -5.015 9.043 1.00 96.69 85 GLY A C 1
ATOM 599 O O . GLY A 1 85 ? 3.453 -5.316 9.968 1.00 96.69 85 GLY A O 1
ATOM 600 N N . MET A 1 86 ? 4.999 -5.926 8.463 1.00 95.69 86 MET A N 1
ATOM 601 C CA . MET A 1 86 ? 5.110 -7.315 8.934 1.00 95.69 86 MET A CA 1
ATOM 602 C C . MET A 1 86 ? 5.738 -7.415 10.327 1.00 95.69 86 MET A C 1
ATOM 604 O O . MET A 1 86 ? 5.445 -8.361 11.062 1.00 95.69 86 MET A O 1
ATOM 608 N N . GLU A 1 87 ? 6.505 -6.408 10.743 1.00 96.00 87 GLU A N 1
ATOM 609 C CA . GLU A 1 87 ? 7.079 -6.311 12.085 1.00 96.00 87 GLU A CA 1
ATOM 610 C C . GLU A 1 87 ? 6.131 -5.650 13.108 1.00 96.00 87 GLU A C 1
ATOM 612 O O . GLU A 1 87 ? 6.379 -5.709 14.313 1.00 96.00 87 GLU A O 1
ATOM 617 N N . ASP A 1 88 ? 4.971 -5.119 12.692 1.00 97.50 88 ASP A N 1
ATOM 618 C CA . ASP A 1 88 ? 4.007 -4.461 13.594 1.00 97.50 88 ASP A CA 1
ATOM 619 C C . ASP A 1 88 ? 3.474 -5.431 14.665 1.00 97.50 88 ASP A C 1
ATOM 621 O O . ASP A 1 88 ? 3.189 -6.596 14.393 1.00 97.50 88 ASP A O 1
ATOM 625 N N . LYS A 1 89 ? 3.296 -4.965 15.906 1.00 96.94 89 LYS A N 1
ATOM 626 C CA . LYS A 1 89 ? 2.799 -5.793 17.023 1.00 96.94 89 LYS A CA 1
ATOM 627 C C . LYS A 1 89 ? 1.354 -6.268 16.825 1.00 96.94 89 LYS A C 1
ATOM 629 O O . LYS A 1 89 ? 0.935 -7.253 17.430 1.00 96.94 89 LYS A O 1
ATOM 634 N N . ARG A 1 90 ? 0.565 -5.566 16.011 1.00 97.06 90 ARG A N 1
ATOM 635 C CA . ARG A 1 90 ? -0.839 -5.882 15.736 1.00 97.06 90 ARG A CA 1
ATOM 636 C C . ARG A 1 90 ? -0.910 -6.903 14.607 1.00 97.06 90 ARG A C 1
ATOM 638 O O . ARG A 1 90 ? -0.655 -6.580 13.451 1.00 97.06 90 ARG A O 1
ATOM 645 N N . TRP A 1 91 ? -1.353 -8.119 14.926 1.00 96.38 91 TRP A N 1
ATOM 646 C CA . TRP A 1 91 ? -1.402 -9.233 13.968 1.00 96.38 91 TRP A CA 1
ATOM 647 C C . TRP A 1 91 ? -2.181 -8.919 12.679 1.00 96.38 91 TRP A C 1
ATOM 649 O O . TRP A 1 91 ? -1.812 -9.397 11.613 1.00 96.38 91 TRP A O 1
ATOM 659 N N . LYS A 1 92 ? -3.226 -8.082 12.754 1.00 97.50 92 LYS A N 1
ATOM 660 C CA . LYS A 1 92 ? -4.016 -7.671 11.581 1.00 97.50 92 LYS A CA 1
ATOM 661 C C . LYS A 1 92 ? -3.216 -6.829 10.585 1.00 97.50 92 LYS A C 1
ATOM 663 O O . LYS A 1 92 ? -3.427 -6.967 9.387 1.00 97.50 92 LYS A O 1
ATOM 668 N N . VAL A 1 93 ? -2.299 -5.985 11.071 1.00 98.31 93 VAL A N 1
ATOM 669 C CA . VAL A 1 93 ? -1.390 -5.224 10.198 1.00 98.31 93 VAL A CA 1
ATOM 670 C C . VAL A 1 93 ? -0.453 -6.191 9.492 1.00 98.31 93 VAL A C 1
ATOM 672 O O . VAL A 1 93 ? -0.383 -6.161 8.268 1.00 98.31 93 VAL A O 1
ATOM 675 N N . LYS A 1 94 ? 0.161 -7.118 10.243 1.00 98.00 94 LYS A N 1
ATOM 676 C CA . LYS A 1 94 ? 1.022 -8.160 9.670 1.00 98.00 94 LYS A CA 1
ATOM 677 C C . LYS A 1 94 ? 0.301 -8.947 8.570 1.00 98.00 94 LYS A C 1
ATOM 679 O O . LYS A 1 94 ? 0.816 -9.069 7.466 1.00 98.00 94 LYS A O 1
ATOM 684 N N . ALA A 1 95 ? -0.905 -9.440 8.864 1.00 96.81 95 ALA A N 1
ATOM 685 C CA . ALA A 1 95 ? -1.704 -10.228 7.929 1.00 96.81 95 ALA A CA 1
ATOM 686 C C . ALA A 1 95 ? -2.040 -9.444 6.649 1.00 96.81 95 ALA A C 1
ATOM 688 O O . ALA A 1 95 ? -1.829 -9.960 5.555 1.00 96.81 95 ALA A O 1
ATOM 689 N N . GLY A 1 96 ? -2.485 -8.188 6.778 1.00 97.69 96 GLY A N 1
ATOM 690 C CA . GLY A 1 96 ? -2.764 -7.333 5.622 1.00 97.69 96 GLY A CA 1
ATOM 691 C C . GLY A 1 96 ? -1.517 -7.040 4.784 1.00 97.69 96 GLY A C 1
ATOM 692 O O . GLY A 1 96 ? -1.579 -7.086 3.559 1.00 97.69 96 GLY A O 1
ATOM 693 N N . CYS A 1 97 ? -0.363 -6.804 5.417 1.00 98.00 97 CYS A N 1
ATOM 694 C CA . CYS A 1 97 ? 0.891 -6.602 4.691 1.00 98.00 97 CYS A CA 1
ATOM 695 C C . CYS A 1 97 ? 1.324 -7.847 3.908 1.00 98.00 97 CYS A C 1
ATOM 697 O O . CYS A 1 97 ? 1.731 -7.720 2.757 1.00 98.00 97 CYS A O 1
ATOM 699 N N . ILE A 1 98 ? 1.198 -9.040 4.498 1.00 96.31 98 ILE A N 1
ATOM 700 C CA . ILE A 1 98 ? 1.511 -10.308 3.820 1.00 96.31 98 ILE A CA 1
ATOM 701 C C . ILE A 1 98 ? 0.602 -10.510 2.600 1.00 96.31 98 ILE A C 1
ATOM 703 O O . ILE A 1 98 ? 1.086 -10.900 1.540 1.00 96.31 98 ILE A O 1
ATOM 707 N N . GLU A 1 99 ? -0.694 -10.205 2.723 1.00 96.06 99 GLU A N 1
ATOM 708 C CA . GLU A 1 99 ? -1.659 -10.328 1.623 1.00 96.06 99 GLU A CA 1
ATOM 709 C C . GLU A 1 99 ? -1.255 -9.484 0.404 1.00 96.06 99 GLU A C 1
ATOM 711 O O . GLU A 1 99 ? -1.286 -9.967 -0.727 1.00 96.06 99 GLU A O 1
ATOM 716 N N . ILE A 1 100 ? -0.806 -8.248 0.637 1.00 97.38 100 ILE A N 1
ATOM 717 C CA . ILE A 1 100 ? -0.398 -7.316 -0.426 1.00 97.38 100 ILE A CA 1
ATOM 718 C C . ILE A 1 100 ? 1.022 -7.613 -0.930 1.00 97.38 100 ILE A C 1
ATOM 720 O O . ILE A 1 100 ? 1.347 -7.317 -2.078 1.00 97.38 100 ILE A O 1
ATOM 724 N N . LEU A 1 101 ? 1.886 -8.218 -0.111 1.00 95.69 101 LEU A N 1
ATOM 725 C CA . LEU A 1 101 ? 3.247 -8.555 -0.523 1.00 95.69 101 LEU A CA 1
ATOM 726 C C . LEU A 1 101 ? 3.255 -9.564 -1.682 1.00 95.69 101 LEU A C 1
ATOM 728 O O . LEU A 1 101 ? 4.077 -9.448 -2.585 1.00 95.69 101 LEU A O 1
ATOM 732 N N . VAL A 1 102 ? 2.312 -10.508 -1.720 1.00 91.62 102 VAL A N 1
ATOM 733 C CA . VAL A 1 102 ? 2.238 -11.527 -2.783 1.00 91.62 102 VAL A CA 1
ATOM 734 C C . VAL A 1 102 ? 2.157 -10.923 -4.198 1.00 91.62 102 VAL A C 1
ATOM 736 O O . VAL A 1 102 ? 3.000 -11.277 -5.028 1.00 91.62 102 VAL A O 1
ATOM 739 N N . PRO A 1 103 ? 1.199 -10.032 -4.534 1.00 93.50 103 PRO A N 1
ATOM 740 C CA . PRO A 1 103 ? 1.171 -9.397 -5.853 1.00 93.50 103 PRO A CA 1
ATOM 741 C C . PRO A 1 103 ? 2.385 -8.489 -6.109 1.00 93.50 103 PRO A C 1
ATOM 743 O O . PRO A 1 103 ? 2.813 -8.383 -7.259 1.00 93.50 103 PRO A O 1
ATOM 746 N N . CYS A 1 104 ? 2.991 -7.896 -5.071 1.00 95.75 104 CYS A N 1
ATOM 747 C CA . CYS A 1 104 ? 4.233 -7.131 -5.213 1.00 95.75 104 CYS A CA 1
ATOM 748 C C . CYS A 1 104 ? 5.392 -8.004 -5.715 1.00 95.75 104 CYS A C 1
ATOM 750 O O . CYS A 1 104 ? 6.028 -7.661 -6.710 1.00 95.75 104 CYS A O 1
ATOM 752 N N . LEU A 1 105 ? 5.639 -9.145 -5.059 1.00 93.88 105 LEU A N 1
ATOM 753 C CA . LEU A 1 105 ? 6.740 -10.047 -5.412 1.00 93.88 105 LEU A CA 1
ATOM 754 C C . LEU A 1 105 ? 6.573 -10.602 -6.830 1.00 93.88 105 LEU A C 1
ATOM 756 O O . LEU A 1 105 ? 7.521 -10.561 -7.607 1.00 93.88 105 LEU A O 1
ATOM 760 N N . LYS A 1 106 ? 5.351 -11.010 -7.202 1.00 93.12 106 LYS A N 1
ATOM 761 C CA . LYS A 1 106 ? 5.034 -11.455 -8.572 1.00 93.12 106 LYS A CA 1
ATOM 762 C C . LYS A 1 106 ? 5.336 -10.381 -9.612 1.00 93.12 106 LYS A C 1
ATOM 764 O O . LYS A 1 106 ? 5.889 -10.664 -10.663 1.00 93.12 106 LYS A O 1
ATOM 769 N N . GLN A 1 107 ? 4.977 -9.131 -9.324 1.00 94.44 107 GLN A N 1
ATOM 770 C CA . GLN A 1 107 ? 5.247 -8.029 -10.240 1.00 94.44 107 GLN A CA 1
ATOM 771 C C . GLN A 1 107 ? 6.753 -7.769 -10.402 1.00 94.44 107 GLN A C 1
ATOM 773 O O . GLN A 1 107 ? 7.199 -7.379 -11.480 1.00 94.44 107 GLN A O 1
ATOM 778 N N . MET A 1 108 ? 7.527 -7.949 -9.332 1.00 96.12 108 MET A N 1
ATOM 779 C CA . MET A 1 108 ? 8.967 -7.713 -9.338 1.00 96.12 108 MET A CA 1
ATOM 780 C C . MET A 1 108 ? 9.763 -8.855 -9.969 1.00 96.12 108 MET A C 1
ATOM 782 O O . MET A 1 108 ? 10.800 -8.568 -10.554 1.00 96.12 108 MET A O 1
ATOM 786 N N . GLU A 1 109 ? 9.287 -10.099 -9.881 1.00 94.75 109 GLU A N 1
ATOM 787 C CA . GLU A 1 109 ? 9.920 -11.274 -10.499 1.00 94.75 109 GLU A CA 1
ATOM 788 C C . GLU A 1 109 ? 10.191 -11.044 -11.993 1.00 94.75 109 GLU A C 1
ATOM 790 O O . GLU A 1 109 ? 11.318 -11.228 -12.449 1.00 94.75 109 GLU A O 1
ATOM 795 N N . ASP A 1 110 ? 9.199 -10.526 -12.721 1.00 89.44 110 ASP A N 1
ATOM 796 C CA . ASP A 1 110 ? 9.319 -10.278 -14.160 1.00 89.44 110 ASP A CA 1
ATOM 797 C C . ASP A 1 110 ? 9.955 -8.917 -14.496 1.00 89.44 110 ASP A C 1
ATOM 799 O O . ASP A 1 110 ? 10.716 -8.796 -15.457 1.00 89.44 110 ASP A O 1
ATOM 803 N N . ALA A 1 111 ? 9.619 -7.859 -13.746 1.00 93.94 111 ALA A N 1
ATOM 804 C CA . ALA A 1 111 ? 9.947 -6.483 -14.140 1.00 93.94 111 ALA A CA 1
ATOM 805 C C . ALA A 1 111 ? 11.199 -5.907 -13.461 1.00 93.94 111 ALA A C 1
ATOM 807 O O . ALA A 1 111 ? 11.855 -5.029 -14.024 1.00 93.94 111 ALA A O 1
ATOM 808 N N . THR A 1 112 ? 11.513 -6.351 -12.244 1.00 95.56 112 THR A N 1
ATOM 809 C CA . THR A 1 112 ? 12.611 -5.825 -11.413 1.00 95.56 112 THR A CA 1
ATOM 810 C C . THR A 1 112 ? 13.270 -6.934 -10.571 1.00 95.56 112 THR A C 1
ATOM 812 O O . THR A 1 112 ? 13.303 -6.832 -9.338 1.00 95.56 112 THR A O 1
ATOM 815 N N . PRO A 1 113 ? 13.788 -8.012 -11.196 1.00 94.94 113 PRO A N 1
ATOM 816 C CA . PRO A 1 113 ? 14.298 -9.186 -10.479 1.00 94.94 113 PRO A CA 1
ATOM 817 C C . PRO A 1 113 ? 15.530 -8.884 -9.617 1.00 94.94 113 PRO A C 1
ATOM 819 O O . PRO A 1 113 ? 15.721 -9.495 -8.569 1.00 94.94 113 PRO A O 1
ATOM 822 N N . VAL A 1 114 ? 16.354 -7.907 -10.014 1.00 95.06 114 VAL A N 1
ATOM 823 C CA . VAL A 1 114 ? 17.521 -7.478 -9.223 1.00 95.06 114 VAL A CA 1
ATOM 824 C C . VAL A 1 114 ? 17.077 -6.861 -7.899 1.00 95.06 114 VAL A C 1
ATOM 826 O O . VAL A 1 114 ? 17.615 -7.204 -6.852 1.00 95.06 114 VAL A O 1
ATOM 829 N N . GLN A 1 115 ? 16.073 -5.984 -7.927 1.00 94.25 115 GLN A N 1
ATOM 830 C CA . GLN A 1 115 ? 15.516 -5.380 -6.721 1.00 94.25 115 GLN A CA 1
ATOM 831 C C . GLN A 1 115 ? 14.813 -6.424 -5.851 1.00 94.25 115 GLN A C 1
ATOM 833 O O . GLN A 1 115 ? 14.924 -6.364 -4.633 1.00 94.25 115 GLN A O 1
ATOM 838 N N . LEU A 1 116 ? 14.137 -7.408 -6.457 1.00 93.31 116 LEU A N 1
ATOM 839 C CA . LEU A 1 116 ? 13.563 -8.532 -5.714 1.00 93.31 116 LEU A CA 1
ATOM 840 C C . LEU A 1 116 ? 14.631 -9.290 -4.921 1.00 93.31 116 LEU A C 1
ATOM 842 O O . LEU A 1 116 ? 14.460 -9.495 -3.724 1.00 93.31 116 LEU A O 1
ATOM 846 N N . ALA A 1 117 ? 15.749 -9.632 -5.561 1.00 91.88 117 ALA A N 1
ATOM 847 C CA . ALA A 1 117 ? 16.861 -10.318 -4.910 1.00 91.88 117 ALA A CA 1
ATOM 848 C C . ALA A 1 117 ? 17.547 -9.488 -3.808 1.00 91.88 117 ALA A C 1
ATOM 850 O O . ALA A 1 117 ? 1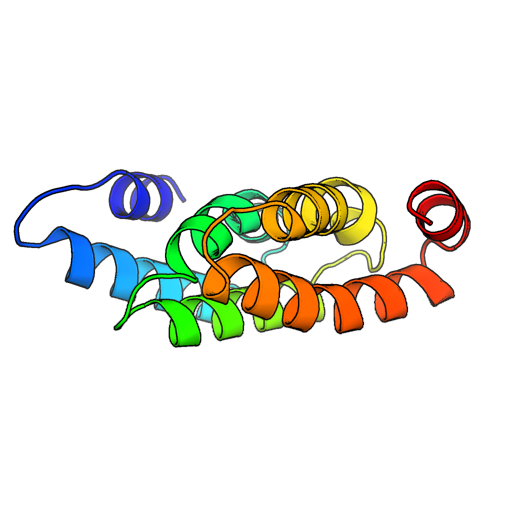8.227 -10.053 -2.966 1.00 91.88 117 ALA A O 1
ATOM 851 N N . GLN A 1 118 ? 17.391 -8.160 -3.802 1.00 88.88 118 GLN A N 1
ATOM 852 C CA . GLN A 1 118 ? 17.908 -7.289 -2.737 1.00 88.88 118 GLN A CA 1
ATOM 853 C C . GLN A 1 118 ? 16.987 -7.226 -1.510 1.00 88.88 118 GLN A C 1
ATOM 855 O O . GLN A 1 118 ? 17.419 -6.774 -0.451 1.00 88.88 118 GLN A O 1
ATOM 860 N N . CYS A 1 119 ? 15.718 -7.616 -1.658 1.00 76.38 119 CYS A N 1
ATOM 861 C CA . CYS A 1 119 ? 14.723 -7.598 -0.586 1.00 76.38 119 CYS A CA 1
ATOM 862 C C . CYS A 1 119 ? 14.543 -8.955 0.117 1.00 76.38 119 CYS A C 1
ATOM 864 O O . CYS A 1 119 ? 13.858 -8.995 1.140 1.00 76.38 119 CYS A O 1
ATOM 866 N N . LEU A 1 120 ? 15.096 -10.037 -0.443 1.00 68.19 120 LEU A N 1
ATOM 867 C CA . LEU A 1 120 ? 15.070 -11.410 0.081 1.00 68.19 120 LEU A CA 1
ATOM 868 C C . LEU A 1 120 ? 16.426 -11.778 0.691 1.00 68.19 120 LEU A C 1
ATOM 870 O O . LEU A 1 120 ? 16.418 -12.518 1.698 1.00 68.19 120 LEU A O 1
#